Protein AF-A0A538ST11-F1 (afdb_monomer)

Foldseek 3Di:
DDDDDDDDDDDDDDDDDDDDDDDDPDPDPPPPDPDDDDPDDPLLVVLVPPPFFKDKDDWDDDDDDAQDKDKDKIKIFRSSQCFKFKAWPDKDPQWGKGWPGRGGRMGMIMIMGGHHNPDDDDMDTDMDID

Mean predicted aligned error: 15.14 Å

Structure (mmCIF, N/CA/C/O backbone):
data_AF-A0A538ST11-F1
#
_entry.id   AF-A0A538ST11-F1
#
loop_
_atom_site.group_PDB
_atom_site.id
_atom_site.type_symbol
_atom_site.label_atom_id
_atom_site.label_alt_id
_ato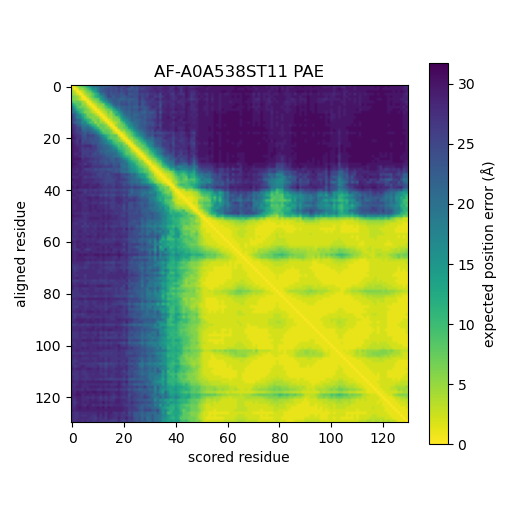m_site.label_comp_id
_atom_site.label_asym_id
_atom_site.label_entity_id
_atom_site.label_seq_id
_atom_site.pdbx_PDB_ins_code
_atom_site.Cartn_x
_atom_site.Cartn_y
_atom_site.Cartn_z
_atom_site.occupancy
_atom_site.B_iso_or_equiv
_atom_site.auth_seq_id
_atom_site.auth_comp_id
_atom_site.auth_asym_id
_atom_site.auth_atom_id
_atom_site.pdbx_PDB_model_num
ATOM 1 N N . MET A 1 1 ? 98.101 -18.992 -39.212 1.00 36.31 1 MET A N 1
ATOM 2 C CA . MET A 1 1 ? 97.927 -18.546 -37.809 1.00 36.31 1 MET A CA 1
ATOM 3 C C . MET A 1 1 ? 96.700 -19.281 -37.260 1.00 36.31 1 MET A C 1
ATOM 5 O O . MET A 1 1 ? 95.647 -19.085 -37.838 1.00 36.31 1 MET A O 1
ATOM 9 N N . TYR A 1 2 ? 96.903 -20.427 -36.580 1.00 36.28 2 TYR A N 1
ATOM 10 C CA . TYR A 1 2 ? 96.633 -20.700 -35.134 1.00 36.28 2 TYR A CA 1
ATOM 11 C C . TYR A 1 2 ? 95.129 -20.616 -34.758 1.00 36.28 2 TYR A C 1
ATOM 13 O O . TYR A 1 2 ? 94.516 -19.621 -35.097 1.00 36.28 2 TYR A O 1
ATOM 21 N N . ALA A 1 3 ? 94.451 -21.542 -34.054 1.00 34.28 3 ALA A N 1
ATOM 22 C CA . ALA A 1 3 ? 94.800 -22.746 -33.268 1.00 34.28 3 ALA A CA 1
ATOM 23 C C . ALA A 1 3 ? 93.495 -23.572 -32.991 1.00 34.28 3 ALA A C 1
ATOM 25 O O . ALA A 1 3 ? 92.424 -22.980 -32.996 1.00 34.28 3 ALA A O 1
ATOM 26 N N . ARG A 1 4 ? 93.489 -24.922 -32.961 1.00 35.62 4 ARG A N 1
ATOM 27 C CA . ARG A 1 4 ? 93.627 -25.874 -31.809 1.00 35.62 4 ARG A CA 1
ATOM 28 C C . ARG A 1 4 ? 92.422 -25.913 -30.814 1.00 35.62 4 ARG A C 1
ATOM 30 O O . ARG A 1 4 ? 92.177 -24.898 -30.190 1.00 35.62 4 ARG A O 1
ATOM 37 N N . ILE A 1 5 ? 91.577 -26.977 -30.788 1.00 35.84 5 ILE A N 1
ATOM 38 C CA . ILE A 1 5 ? 91.545 -28.184 -29.873 1.00 35.84 5 ILE A CA 1
ATOM 39 C C . ILE A 1 5 ? 91.067 -27.830 -28.415 1.00 35.84 5 ILE A C 1
ATOM 41 O O . ILE A 1 5 ? 91.572 -26.830 -27.929 1.00 35.84 5 ILE A O 1
ATOM 45 N N . PRO A 1 6 ? 90.317 -28.633 -27.594 1.00 45.56 6 PRO A N 1
ATOM 46 C CA . PRO A 1 6 ? 89.083 -29.456 -27.723 1.00 45.56 6 PRO A CA 1
ATOM 47 C C . PRO A 1 6 ? 88.218 -29.499 -26.384 1.00 45.56 6 PRO A C 1
ATOM 49 O O . PRO A 1 6 ? 88.405 -28.671 -25.507 1.00 45.56 6 PRO A O 1
ATOM 52 N N . VAL A 1 7 ? 87.348 -30.519 -26.202 1.00 29.98 7 VAL A N 1
ATOM 53 C CA . VAL A 1 7 ? 86.964 -31.241 -24.936 1.00 29.98 7 VAL A CA 1
ATOM 54 C C . VAL A 1 7 ? 86.214 -30.537 -23.765 1.00 29.98 7 VAL A C 1
ATOM 56 O O . VAL A 1 7 ? 86.753 -29.699 -23.062 1.00 29.98 7 VAL A O 1
ATOM 59 N N . VAL A 1 8 ? 84.985 -31.036 -23.526 1.00 33.38 8 VAL A N 1
ATOM 60 C CA . VAL A 1 8 ? 84.315 -31.512 -22.277 1.00 33.38 8 VAL A CA 1
ATOM 61 C C . VAL A 1 8 ? 84.591 -30.838 -20.907 1.00 33.38 8 VAL A C 1
ATOM 63 O O . VAL A 1 8 ? 85.728 -30.736 -20.469 1.00 33.38 8 VAL A O 1
ATOM 66 N N . LEU A 1 9 ? 83.485 -30.669 -20.153 1.00 30.33 9 LEU A N 1
ATOM 67 C CA . LEU A 1 9 ? 83.320 -30.867 -18.691 1.00 30.33 9 LEU A CA 1
ATOM 68 C C . LEU A 1 9 ? 83.289 -29.610 -17.796 1.00 30.33 9 LEU A C 1
ATOM 70 O O . LEU A 1 9 ? 84.299 -28.941 -17.636 1.00 30.33 9 LEU A O 1
ATOM 74 N N . ALA A 1 10 ? 82.155 -29.377 -17.116 1.00 32.06 10 ALA A N 1
ATOM 75 C CA . ALA A 1 10 ? 82.045 -29.429 -15.644 1.00 32.06 10 ALA A CA 1
ATOM 76 C C . ALA A 1 10 ? 80.760 -28.744 -15.131 1.00 32.06 10 ALA A C 1
ATOM 78 O O . ALA A 1 10 ? 80.564 -27.543 -15.288 1.00 32.06 10 ALA A O 1
ATOM 79 N N . PHE A 1 11 ? 79.914 -29.518 -14.447 1.00 43.56 11 PHE A N 1
ATOM 80 C CA . PHE A 1 11 ? 79.000 -29.001 -13.428 1.00 43.56 11 PHE A CA 1
ATOM 81 C C . PHE A 1 11 ? 79.824 -28.610 -12.191 1.00 43.56 11 PHE A C 1
ATOM 83 O O . PHE A 1 11 ? 80.582 -29.448 -11.704 1.00 43.56 11 PHE A O 1
ATOM 90 N N . LEU A 1 12 ? 79.637 -27.406 -11.635 1.00 30.42 12 LEU A N 1
ATOM 91 C CA . LEU A 1 12 ? 79.978 -27.136 -10.233 1.00 30.42 12 LEU A CA 1
ATOM 92 C C . LEU A 1 12 ? 79.138 -25.983 -9.650 1.00 30.42 12 LEU A C 1
ATOM 94 O O . LEU A 1 12 ? 79.126 -24.871 -10.165 1.00 30.42 12 LEU A O 1
ATOM 98 N N . PHE A 1 13 ? 78.434 -26.297 -8.564 1.00 41.69 13 PHE A N 1
ATOM 99 C CA . PHE A 1 13 ? 77.661 -25.413 -7.684 1.00 41.69 13 PHE A CA 1
ATOM 100 C C . PHE A 1 13 ? 78.591 -24.531 -6.823 1.00 41.69 13 PHE A C 1
ATOM 102 O O . PHE A 1 13 ? 79.541 -25.080 -6.269 1.00 41.69 13 PHE A O 1
ATOM 109 N N . LEU A 1 14 ? 78.267 -23.247 -6.582 1.00 30.27 14 LEU A N 1
ATOM 110 C CA . LEU A 1 14 ? 78.623 -22.566 -5.319 1.00 30.27 14 LEU A CA 1
ATOM 111 C C . LEU A 1 14 ? 77.759 -21.313 -5.042 1.00 30.27 14 LEU A C 1
ATOM 113 O O . LEU A 1 14 ? 77.709 -20.381 -5.837 1.00 30.27 14 LEU A O 1
ATOM 117 N N . PHE A 1 15 ? 77.088 -21.329 -3.887 1.00 40.91 15 PHE A N 1
ATOM 118 C CA . PHE A 1 15 ? 76.354 -20.233 -3.231 1.00 40.91 15 PHE A CA 1
ATOM 119 C C . PHE A 1 15 ? 77.317 -19.264 -2.502 1.00 40.91 15 PHE A C 1
ATOM 121 O O . PHE A 1 15 ? 78.447 -19.668 -2.244 1.00 40.91 15 PHE A O 1
ATOM 128 N N . ILE A 1 16 ? 76.807 -18.088 -2.067 1.00 35.09 16 ILE A N 1
ATOM 129 C CA . ILE A 1 16 ? 77.272 -17.125 -1.009 1.00 35.09 16 ILE A CA 1
ATOM 130 C C . ILE A 1 16 ? 77.446 -15.703 -1.602 1.00 35.09 16 ILE A C 1
ATOM 132 O O . ILE A 1 16 ? 78.051 -15.575 -2.655 1.00 35.09 16 ILE A O 1
ATOM 136 N N . LEU A 1 17 ? 77.062 -14.555 -1.018 1.00 32.09 17 LEU A N 1
ATOM 137 C CA . LEU A 1 17 ? 76.171 -14.082 0.062 1.00 32.09 17 LEU A CA 1
ATOM 138 C C . LEU A 1 17 ? 76.350 -12.534 0.098 1.00 32.09 17 LEU A C 1
ATOM 140 O O . LEU A 1 17 ? 77.479 -12.068 0.009 1.00 32.09 17 LEU A O 1
ATOM 144 N N . ALA A 1 18 ? 75.257 -11.789 0.326 1.00 34.38 18 ALA A N 1
ATOM 145 C CA . ALA A 1 18 ? 75.162 -10.388 0.798 1.00 34.38 18 ALA A CA 1
ATOM 146 C C . ALA A 1 18 ? 75.455 -9.201 -0.157 1.00 34.38 18 ALA A C 1
ATOM 148 O O . AL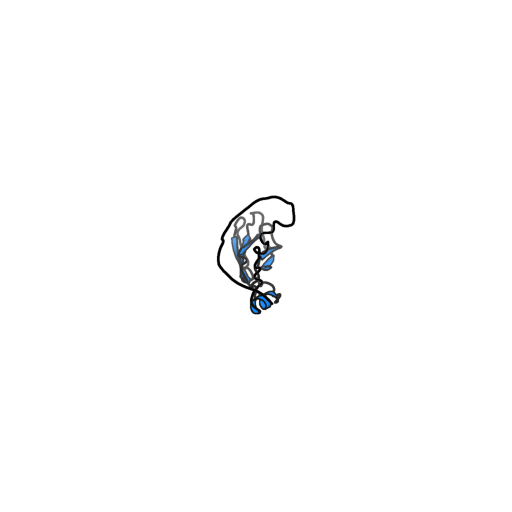A A 1 18 ? 76.563 -9.024 -0.649 1.00 34.38 18 ALA A O 1
ATOM 149 N N . GLY A 1 19 ? 74.465 -8.295 -0.279 1.00 33.72 19 GLY A N 1
ATOM 150 C CA . GLY A 1 19 ? 74.674 -6.932 -0.791 1.00 33.72 19 GLY A CA 1
ATOM 151 C C . GLY A 1 19 ? 73.432 -6.171 -1.285 1.00 33.72 19 GLY A C 1
ATOM 152 O O . GLY A 1 19 ? 73.356 -5.878 -2.463 1.00 33.72 19 GLY A O 1
ATOM 153 N N . ALA A 1 20 ? 72.498 -5.863 -0.376 1.00 38.25 20 ALA A N 1
ATOM 154 C CA . ALA A 1 20 ? 71.540 -4.739 -0.362 1.00 38.25 20 ALA A CA 1
ATOM 155 C C . ALA A 1 20 ? 70.670 -4.363 -1.598 1.00 38.25 20 ALA A C 1
ATOM 157 O O . ALA A 1 20 ? 71.149 -3.849 -2.598 1.00 38.25 20 ALA A O 1
ATOM 158 N N . MET A 1 21 ? 69.349 -4.441 -1.351 1.00 47.00 21 MET A N 1
ATOM 159 C CA . MET A 1 21 ? 68.272 -3.513 -1.756 1.00 47.00 21 MET A CA 1
ATOM 160 C C . MET A 1 21 ? 68.062 -3.237 -3.249 1.00 47.00 21 MET A C 1
ATOM 162 O O . MET A 1 21 ? 68.805 -2.465 -3.819 1.00 47.00 21 MET A O 1
ATOM 166 N N . HIS A 1 22 ? 66.950 -3.731 -3.809 1.00 35.97 22 HIS A N 1
ATOM 167 C CA . HIS A 1 22 ? 65.946 -2.942 -4.547 1.00 35.97 22 HIS A CA 1
ATOM 168 C C . HIS A 1 22 ? 64.676 -3.795 -4.765 1.00 35.97 22 HIS A C 1
ATOM 170 O O . HIS A 1 22 ? 64.804 -4.944 -5.165 1.00 35.97 22 HIS A O 1
ATOM 176 N N . SER A 1 23 ? 63.507 -3.206 -4.455 1.00 42.34 23 SER A N 1
ATOM 177 C CA . SER A 1 23 ? 62.122 -3.464 -4.925 1.00 42.34 23 SER A CA 1
ATOM 178 C C . SER A 1 23 ? 61.684 -4.899 -5.261 1.00 42.34 23 SER A C 1
ATOM 180 O O . SER A 1 23 ? 62.306 -5.594 -6.044 1.00 42.34 23 SER A O 1
ATOM 182 N N . GLU A 1 24 ? 60.526 -5.406 -4.862 1.00 46.81 24 GLU A N 1
ATOM 183 C CA . GLU A 1 24 ? 59.332 -4.820 -4.264 1.00 46.81 24 GLU A CA 1
ATOM 184 C C . GLU A 1 24 ? 58.461 -6.024 -3.895 1.00 46.81 24 GLU A C 1
ATOM 186 O O . GLU A 1 24 ? 58.344 -6.979 -4.668 1.00 46.81 24 GLU A O 1
ATOM 191 N N . ALA A 1 25 ? 57.843 -6.004 -2.721 1.00 49.06 25 ALA A N 1
ATOM 192 C CA . ALA A 1 25 ? 56.740 -6.905 -2.450 1.00 49.06 25 ALA A CA 1
ATOM 193 C C . ALA A 1 25 ? 55.547 -6.464 -3.310 1.00 49.06 25 ALA A C 1
ATOM 195 O O . ALA A 1 25 ? 54.843 -5.529 -2.951 1.00 49.06 25 ALA A O 1
ATOM 196 N N . ALA A 1 26 ? 55.312 -7.137 -4.430 1.00 47.41 26 ALA A N 1
ATOM 197 C CA . ALA A 1 26 ? 54.018 -7.119 -5.098 1.00 47.41 26 ALA A CA 1
ATOM 198 C C . ALA A 1 26 ? 53.835 -8.437 -5.853 1.00 47.41 26 ALA A C 1
ATOM 200 O O . ALA A 1 26 ? 53.976 -8.517 -7.071 1.00 47.41 26 ALA A O 1
ATOM 201 N N . LEU A 1 27 ? 53.498 -9.497 -5.112 1.00 45.16 27 LEU A N 1
ATOM 202 C CA . LEU A 1 27 ? 52.674 -10.567 -5.667 1.00 45.16 27 LEU A CA 1
ATOM 203 C C . LEU A 1 27 ? 51.373 -9.907 -6.133 1.00 45.16 27 LEU A C 1
ATOM 205 O O . LEU A 1 27 ? 50.471 -9.653 -5.346 1.00 45.16 27 LEU A O 1
ATOM 209 N N . SER A 1 28 ? 51.404 -9.513 -7.403 1.00 48.44 28 SER A N 1
ATOM 210 C CA . SER A 1 28 ? 50.315 -9.184 -8.303 1.00 48.44 28 SER A CA 1
ATOM 211 C C . SER A 1 28 ? 48.975 -8.888 -7.627 1.00 48.44 28 SER A C 1
ATOM 213 O O . SER A 1 28 ? 48.159 -9.774 -7.387 1.00 48.44 28 SER A O 1
ATOM 215 N N . ALA A 1 29 ? 48.691 -7.600 -7.449 1.00 51.88 29 ALA A N 1
ATOM 216 C CA . ALA A 1 29 ? 47.339 -7.084 -7.252 1.00 51.88 29 ALA A CA 1
ATOM 217 C C . ALA A 1 29 ? 46.420 -7.299 -8.485 1.00 51.88 29 ALA A C 1
ATOM 219 O O . ALA A 1 29 ? 45.363 -6.681 -8.569 1.00 51.88 29 ALA A O 1
ATOM 220 N N . ALA A 1 30 ? 46.805 -8.144 -9.453 1.00 48.59 30 ALA A N 1
ATOM 221 C CA . ALA A 1 30 ? 46.021 -8.423 -10.654 1.00 48.59 30 ALA A CA 1
ATOM 222 C C . ALA A 1 30 ? 44.862 -9.407 -10.424 1.00 48.59 30 ALA A C 1
ATOM 224 O O . ALA A 1 30 ? 44.067 -9.609 -11.334 1.00 48.59 30 ALA A O 1
ATOM 225 N N . ASP A 1 31 ? 44.737 -9.992 -9.229 1.00 55.84 31 ASP A N 1
ATOM 226 C CA . ASP A 1 31 ? 43.682 -10.961 -8.908 1.00 55.84 31 ASP A CA 1
ATOM 227 C C . ASP A 1 31 ? 42.685 -10.421 -7.874 1.00 55.84 31 ASP A C 1
ATOM 229 O O . ASP A 1 31 ? 42.460 -10.987 -6.807 1.00 55.84 31 ASP A O 1
ATOM 233 N N . ARG A 1 32 ? 42.113 -9.250 -8.163 1.00 61.09 32 ARG A N 1
ATOM 234 C CA . ARG A 1 32 ? 40.855 -8.792 -7.548 1.00 61.09 32 ARG A CA 1
ATOM 235 C C . ARG A 1 32 ? 39.994 -8.103 -8.592 1.00 61.09 32 ARG A C 1
ATOM 237 O O . ARG A 1 32 ? 39.626 -6.936 -8.454 1.00 61.09 32 ARG A O 1
ATOM 244 N N . VAL A 1 33 ? 39.697 -8.828 -9.664 1.00 58.44 33 VAL A N 1
ATOM 245 C CA . VAL A 1 33 ? 38.703 -8.382 -10.637 1.00 58.44 33 VAL A CA 1
ATOM 246 C C . VAL A 1 33 ? 37.341 -8.418 -9.941 1.00 58.44 33 VAL A C 1
ATOM 248 O O . VAL A 1 33 ? 36.859 -9.481 -9.565 1.00 58.44 33 VAL A O 1
ATOM 251 N N . HIS A 1 34 ? 36.740 -7.250 -9.711 1.00 57.88 34 HIS A N 1
ATOM 252 C CA . HIS A 1 34 ? 35.323 -7.170 -9.368 1.00 57.88 34 HIS A CA 1
ATOM 253 C C . HIS A 1 34 ? 34.553 -7.244 -10.681 1.00 57.88 34 HIS A C 1
ATOM 255 O O . HIS A 1 34 ? 34.461 -6.256 -11.409 1.00 57.88 34 HIS A O 1
ATOM 261 N N . GLU A 1 35 ? 34.057 -8.430 -11.017 1.00 59.81 35 GLU A N 1
ATOM 262 C CA . GLU A 1 35 ? 33.174 -8.600 -12.163 1.00 59.81 35 GLU A CA 1
ATOM 263 C C . GLU A 1 35 ? 31.824 -7.949 -11.841 1.00 59.81 35 GLU A C 1
ATOM 265 O O . GLU A 1 35 ? 31.005 -8.483 -11.095 1.00 59.81 35 GLU A O 1
ATOM 270 N N . VAL A 1 36 ? 31.618 -6.740 -12.363 1.00 63.03 36 VAL A N 1
ATOM 271 C CA . VAL A 1 36 ? 30.330 -6.048 -12.303 1.00 63.03 36 VAL A CA 1
ATOM 272 C C . VAL A 1 36 ? 29.574 -6.377 -13.585 1.00 63.03 36 VAL A C 1
ATOM 274 O O . VAL A 1 36 ? 29.870 -5.836 -14.650 1.00 63.03 36 VAL A O 1
ATOM 277 N N . THR A 1 37 ? 28.593 -7.272 -13.485 1.00 65.62 37 THR A N 1
ATOM 278 C CA . THR A 1 37 ? 27.653 -7.548 -14.579 1.00 65.62 37 THR A CA 1
ATOM 279 C C . THR A 1 37 ? 26.572 -6.463 -14.574 1.00 65.62 37 THR A C 1
ATOM 281 O O . THR A 1 37 ? 25.710 -6.446 -13.701 1.00 65.62 37 THR A O 1
ATOM 284 N N . LEU A 1 38 ? 26.632 -5.522 -15.519 1.00 64.81 38 LEU A N 1
ATOM 285 C CA . LEU A 1 38 ? 25.559 -4.542 -15.769 1.00 64.81 38 LEU A CA 1
ATOM 286 C C . LEU A 1 38 ? 24.437 -5.220 -16.580 1.00 64.81 38 LEU A C 1
ATOM 288 O O . LEU A 1 38 ? 24.759 -6.118 -17.343 1.00 64.81 38 LEU A O 1
ATOM 292 N N . ALA A 1 39 ? 23.160 -4.833 -16.461 1.00 61.19 39 ALA A N 1
ATOM 293 C CA . ALA A 1 39 ? 22.050 -5.447 -17.222 1.00 61.19 39 ALA A CA 1
ATOM 294 C C . ALA A 1 39 ? 22.414 -5.681 -18.711 1.00 61.19 3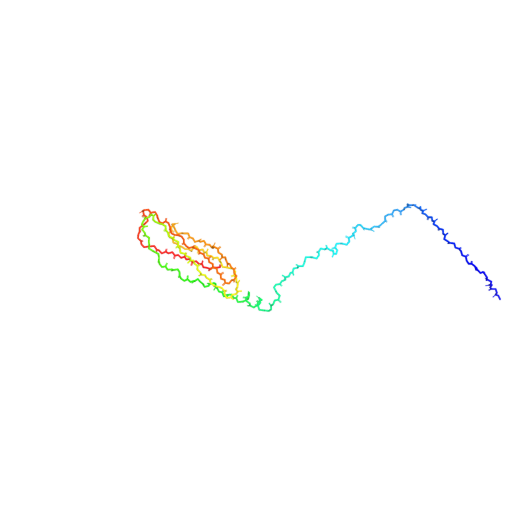9 ALA A C 1
ATOM 296 O O . ALA A 1 39 ? 22.942 -4.783 -19.383 1.00 61.19 39 ALA A O 1
ATOM 297 N N . GLN A 1 40 ? 22.227 -6.912 -19.195 1.00 61.47 40 GLN A N 1
ATOM 298 C CA . GLN A 1 40 ? 22.956 -7.468 -20.348 1.00 61.47 40 GLN A CA 1
ATOM 299 C C . GLN A 1 40 ? 22.178 -7.363 -21.675 1.00 61.47 40 GLN A C 1
ATOM 301 O O . GLN A 1 40 ? 22.738 -7.669 -22.729 1.00 61.47 40 GLN A O 1
ATOM 306 N N . GLY A 1 41 ? 20.917 -6.909 -21.667 1.00 73.88 41 GLY A N 1
ATOM 307 C CA . GLY A 1 41 ? 20.074 -6.833 -22.869 1.00 73.88 41 GLY A CA 1
ATOM 308 C C . GLY A 1 41 ? 19.570 -5.425 -23.229 1.00 73.88 41 GLY A C 1
ATOM 309 O O . GLY A 1 41 ? 19.283 -4.623 -22.340 1.00 73.88 41 GLY A O 1
ATOM 310 N N . PRO A 1 42 ? 19.379 -5.107 -24.527 1.00 63.69 42 PRO A N 1
ATOM 311 C CA . PRO A 1 42 ? 18.684 -3.888 -24.941 1.00 63.69 42 PRO A CA 1
ATOM 312 C C . PRO A 1 42 ? 17.240 -3.841 -24.425 1.00 63.69 42 PRO A C 1
ATOM 314 O O . PRO A 1 42 ? 16.754 -2.751 -24.166 1.00 63.69 42 PRO A O 1
ATOM 317 N N . SER A 1 43 ? 16.582 -4.989 -24.221 1.00 62.16 43 SER A N 1
ATOM 318 C CA . SER A 1 43 ? 15.222 -5.067 -23.670 1.00 62.16 43 SER A CA 1
ATOM 319 C C . SER A 1 43 ? 15.162 -4.695 -22.188 1.00 62.16 43 SER A C 1
ATOM 321 O O . SER A 1 43 ? 14.314 -3.901 -21.816 1.00 62.16 43 SER A O 1
ATOM 323 N N . GLU A 1 44 ? 16.102 -5.177 -21.368 1.00 63.00 44 GLU A N 1
ATOM 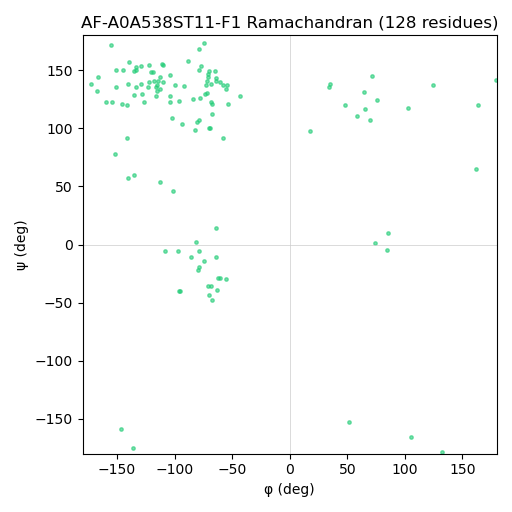324 C CA . GLU A 1 44 ? 16.196 -4.796 -19.946 1.00 63.00 44 GLU A CA 1
ATOM 325 C C . GLU A 1 44 ? 16.493 -3.298 -19.799 1.00 63.00 44 GLU A C 1
ATOM 327 O O . GLU A 1 44 ? 15.913 -2.610 -18.964 1.00 63.00 44 GLU A O 1
ATOM 332 N N . ARG A 1 45 ? 17.362 -2.760 -20.668 1.00 63.06 45 ARG A N 1
ATOM 333 C CA . ARG A 1 45 ? 17.638 -1.321 -20.717 1.00 63.06 45 ARG A CA 1
ATOM 334 C C . ARG A 1 45 ? 16.444 -0.519 -21.230 1.00 63.06 45 ARG A C 1
ATOM 336 O O . ARG A 1 45 ? 16.274 0.593 -20.768 1.00 63.06 45 ARG A O 1
ATOM 343 N N . ALA A 1 46 ? 15.675 -1.048 -22.185 1.00 60.47 46 ALA A N 1
ATOM 344 C CA . ALA A 1 46 ? 14.489 -0.404 -22.754 1.00 60.47 46 ALA A CA 1
ATOM 345 C C . ALA A 1 46 ? 13.314 -0.361 -21.764 1.00 60.47 46 ALA A C 1
ATOM 347 O O . ALA A 1 46 ? 12.597 0.629 -21.745 1.00 60.47 46 ALA A O 1
ATOM 348 N N . GLN A 1 47 ? 13.151 -1.402 -20.944 1.00 59.56 47 GLN A N 1
ATOM 349 C CA . GLN A 1 47 ? 12.162 -1.450 -19.864 1.00 59.56 47 GLN A CA 1
ATOM 350 C C . GLN A 1 47 ? 12.508 -0.442 -18.765 1.00 59.56 47 GLN A C 1
ATOM 352 O O . GLN A 1 47 ? 11.695 0.405 -18.449 1.00 59.56 47 GLN A O 1
ATOM 357 N N . SER A 1 48 ? 13.763 -0.409 -18.307 1.00 60.12 48 SER A N 1
ATOM 358 C CA . SER A 1 48 ? 14.230 0.580 -17.319 1.00 60.12 48 SER A CA 1
ATOM 359 C C . SER A 1 48 ? 14.205 2.048 -17.797 1.00 60.12 48 SER A C 1
ATOM 361 O O . SER A 1 48 ? 14.482 2.934 -16.990 1.00 60.12 48 SER A O 1
ATOM 363 N N . VAL A 1 49 ? 13.987 2.330 -19.089 1.00 63.34 49 VAL A N 1
ATOM 364 C CA . VAL A 1 49 ? 13.910 3.712 -19.621 1.00 63.34 49 VAL A CA 1
ATOM 365 C C . VAL A 1 49 ? 12.500 4.139 -20.017 1.00 63.34 49 VAL A C 1
ATOM 367 O O . VAL A 1 49 ? 12.332 5.303 -20.390 1.00 63.34 49 VAL A O 1
ATOM 370 N N . SER A 1 50 ? 11.493 3.261 -19.976 1.00 66.25 50 SER A N 1
ATOM 371 C CA . SER A 1 50 ? 10.134 3.769 -19.798 1.00 66.25 50 SER A CA 1
ATOM 372 C C . SER A 1 50 ? 10.001 4.228 -18.345 1.00 66.25 50 SER A C 1
ATOM 374 O O . SER A 1 50 ? 10.554 3.617 -17.446 1.00 66.25 50 SER A O 1
ATOM 376 N N . ASP A 1 51 ? 9.365 5.383 -18.142 1.00 74.94 51 ASP A N 1
ATOM 377 C CA . ASP A 1 51 ? 9.015 5.905 -16.815 1.00 74.94 51 ASP A CA 1
ATOM 378 C C . ASP A 1 51 ? 7.518 5.630 -16.569 1.00 74.94 51 ASP A C 1
ATOM 380 O O . ASP A 1 51 ? 6.737 6.539 -16.249 1.00 74.94 51 ASP A O 1
ATOM 384 N N . ALA A 1 52 ? 7.057 4.412 -16.866 1.00 87.06 52 ALA A N 1
ATOM 385 C CA . ALA A 1 52 ? 5.670 4.038 -16.648 1.00 87.06 52 ALA A CA 1
ATOM 386 C C . ALA A 1 52 ? 5.419 4.006 -15.139 1.00 87.06 52 ALA A C 1
ATOM 388 O O . ALA A 1 52 ? 6.060 3.290 -14.390 1.00 87.06 52 ALA A O 1
ATOM 389 N N . ALA A 1 53 ? 4.476 4.820 -14.667 1.00 91.56 53 ALA A N 1
ATOM 390 C CA . ALA A 1 53 ? 4.134 4.813 -13.253 1.00 91.56 53 ALA A CA 1
ATOM 391 C C . ALA A 1 53 ? 3.390 3.512 -12.881 1.00 91.56 53 ALA A C 1
ATOM 393 O O . ALA A 1 53 ? 2.510 3.088 -13.645 1.00 91.56 53 ALA A O 1
ATOM 394 N N . PRO A 1 54 ? 3.611 2.960 -11.672 1.00 96.38 54 PRO A N 1
ATOM 395 C CA . PRO A 1 54 ? 2.860 1.813 -11.190 1.00 96.38 54 PRO A CA 1
ATOM 396 C C . PRO A 1 54 ? 1.344 2.041 -11.219 1.00 96.38 54 PRO A C 1
ATOM 398 O O . PRO A 1 54 ? 0.826 3.075 -10.781 1.00 96.38 54 PRO A O 1
ATOM 401 N N . VAL A 1 55 ? 0.601 1.029 -11.658 1.00 97.69 55 VAL A N 1
ATOM 402 C CA . VAL A 1 55 ? -0.863 1.029 -11.701 1.00 97.69 55 VAL A CA 1
ATOM 403 C C . VAL A 1 55 ? -1.408 0.216 -10.530 1.00 97.69 55 VAL A C 1
AT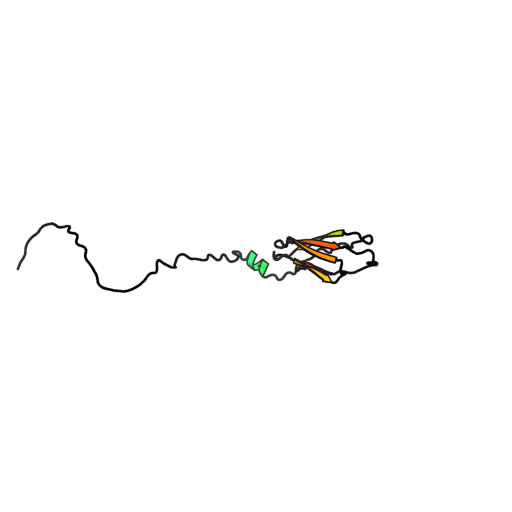OM 405 O O . VAL A 1 55 ? -1.327 -1.010 -10.504 1.00 97.69 55 VAL A O 1
ATOM 408 N N . LEU A 1 56 ? -2.007 0.903 -9.554 1.00 98.31 56 LEU A N 1
ATOM 409 C CA . LEU A 1 56 ? -2.735 0.279 -8.445 1.00 98.31 56 LEU A CA 1
ATOM 410 C C . LEU A 1 56 ? -4.128 -0.174 -8.904 1.00 98.31 56 LEU A C 1
ATOM 412 O O . LEU A 1 56 ? -4.935 0.643 -9.355 1.00 98.31 56 LEU A O 1
ATOM 416 N N . ILE A 1 57 ? -4.462 -1.448 -8.691 1.00 98.44 57 ILE A N 1
ATOM 417 C CA . ILE A 1 57 ? -5.848 -1.913 -8.788 1.00 98.44 57 ILE A CA 1
ATOM 418 C C . ILE A 1 57 ? -6.632 -1.301 -7.629 1.00 98.44 57 ILE A C 1
ATOM 420 O O . ILE A 1 57 ? -6.284 -1.489 -6.461 1.00 98.44 57 ILE A O 1
ATOM 424 N N . ALA A 1 58 ? -7.697 -0.569 -7.962 1.00 96.69 58 ALA A N 1
ATOM 425 C CA . ALA A 1 58 ? -8.513 0.140 -6.986 1.00 96.69 58 ALA A CA 1
ATOM 426 C C . ALA A 1 58 ? -9.004 -0.813 -5.873 1.00 96.69 58 ALA A C 1
ATOM 428 O O . ALA A 1 58 ? -9.710 -1.782 -6.171 1.00 96.69 58 ALA A O 1
ATOM 429 N N . PRO A 1 59 ? -8.672 -0.542 -4.596 1.00 97.31 59 PRO A N 1
ATOM 430 C CA . PRO A 1 59 ? -9.194 -1.319 -3.479 1.00 97.31 59 PRO A CA 1
ATOM 431 C C . PRO A 1 59 ? -10.713 -1.164 -3.378 1.00 97.31 59 PRO A C 1
ATOM 433 O O . PRO A 1 59 ? -11.255 -0.077 -3.592 1.00 97.31 59 PRO A O 1
ATOM 436 N N . ALA A 1 60 ? -11.414 -2.231 -3.006 1.00 97.62 60 ALA A N 1
ATOM 437 C CA . ALA A 1 60 ? -12.850 -2.175 -2.781 1.00 97.62 60 ALA A CA 1
ATOM 438 C C . ALA A 1 60 ? -13.183 -1.364 -1.512 1.00 97.62 6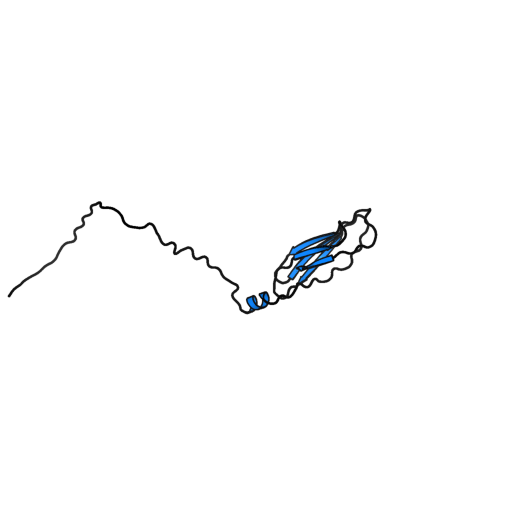0 ALA A C 1
ATOM 440 O O . ALA A 1 60 ? -12.425 -1.399 -0.535 1.00 97.62 60 ALA A O 1
ATOM 441 N N . PRO A 1 61 ? -14.344 -0.684 -1.465 1.00 96.31 61 PRO A N 1
ATOM 442 C CA . PRO A 1 61 ? -14.844 -0.081 -0.235 1.00 96.31 61 PRO A CA 1
ATOM 443 C C . PRO A 1 61 ? -15.012 -1.123 0.878 1.00 96.31 61 PRO A C 1
ATOM 445 O O . PRO A 1 61 ? -15.547 -2.208 0.651 1.00 96.31 61 PRO A O 1
ATOM 448 N N . MET A 1 62 ? -14.610 -0.780 2.101 1.00 96.25 62 MET A N 1
ATOM 449 C CA . MET A 1 62 ? -14.700 -1.666 3.266 1.00 96.25 62 MET A CA 1
ATOM 450 C C . MET A 1 62 ? -15.767 -1.162 4.242 1.00 96.25 62 MET A C 1
ATOM 452 O O . MET A 1 62 ? -15.897 0.038 4.474 1.00 96.25 62 MET A O 1
ATOM 456 N N . ARG A 1 63 ? -16.541 -2.081 4.831 1.00 93.62 63 ARG A N 1
ATOM 457 C CA . ARG A 1 63 ? -17.539 -1.778 5.869 1.00 93.62 63 ARG A CA 1
ATOM 458 C C . ARG A 1 63 ? -17.285 -2.658 7.080 1.00 93.62 63 ARG A C 1
ATOM 460 O O . ARG A 1 63 ? -17.312 -3.880 6.965 1.00 93.62 63 ARG A O 1
ATOM 467 N N . LEU A 1 64 ? -17.073 -2.034 8.231 1.00 93.19 64 LEU A N 1
ATOM 468 C CA . LEU A 1 64 ? -16.762 -2.722 9.476 1.00 93.19 64 LEU A CA 1
ATOM 469 C C . LEU A 1 64 ? -17.787 -2.370 10.550 1.00 93.19 64 LEU A C 1
ATOM 471 O O . LEU A 1 64 ? -18.407 -1.307 10.525 1.00 93.19 64 LEU A O 1
ATOM 475 N N . ARG A 1 65 ? -17.948 -3.276 11.515 1.00 88.56 65 ARG A N 1
ATOM 476 C CA . ARG A 1 65 ? -18.555 -2.923 12.800 1.00 88.56 65 ARG A CA 1
ATOM 477 C C . ARG A 1 65 ? -17.525 -2.175 13.644 1.00 88.56 65 ARG A C 1
ATOM 479 O O . ARG A 1 65 ? -16.326 -2.384 13.491 1.00 88.56 65 ARG A O 1
ATOM 486 N N . GLN A 1 66 ? -18.011 -1.341 14.552 1.00 83.31 66 GLN A N 1
ATOM 487 C CA . GLN A 1 66 ? -17.176 -0.647 15.531 1.00 83.31 66 GLN A CA 1
ATOM 488 C C . GLN A 1 66 ? -16.339 -1.658 16.329 1.00 83.31 66 GLN A C 1
ATOM 490 O O . GLN A 1 66 ? -16.872 -2.681 16.766 1.00 83.31 66 GLN A O 1
ATOM 495 N N . GLY A 1 67 ? -15.042 -1.388 16.499 1.00 87.62 67 GLY A N 1
ATOM 496 C CA . GLY A 1 67 ? -14.112 -2.273 17.210 1.00 87.62 67 GLY A CA 1
ATOM 497 C C . GLY A 1 67 ? -13.702 -3.547 16.458 1.00 87.62 67 GLY A C 1
ATOM 498 O O . GLY A 1 67 ? -12.961 -4.352 17.017 1.00 87.62 67 GLY A O 1
ATOM 499 N N . ALA A 1 68 ? -14.177 -3.764 15.226 1.00 95.25 68 ALA A N 1
ATOM 500 C CA . ALA A 1 68 ? -13.726 -4.869 14.383 1.00 95.25 68 ALA A CA 1
ATOM 501 C C . ALA A 1 68 ? -12.502 -4.467 13.553 1.00 95.25 68 ALA A C 1
ATOM 503 O O . ALA A 1 68 ? -12.299 -3.289 13.265 1.00 95.25 68 ALA A O 1
ATOM 504 N N . THR A 1 69 ? -11.737 -5.462 13.107 1.00 97.44 69 THR A N 1
ATOM 505 C CA . THR A 1 69 ? -10.654 -5.271 12.142 1.00 97.44 69 THR A CA 1
ATOM 506 C C . THR A 1 69 ? -10.997 -5.905 10.800 1.00 97.44 69 THR A C 1
ATOM 508 O O . THR A 1 69 ? -11.823 -6.820 10.723 1.00 97.44 69 THR A O 1
ATOM 511 N N . ALA A 1 70 ? -10.390 -5.408 9.727 1.00 98.12 70 ALA A N 1
ATOM 512 C CA . ALA A 1 70 ? -10.475 -6.038 8.418 1.00 98.12 70 ALA A CA 1
ATOM 513 C C . ALA A 1 70 ? -9.225 -5.766 7.590 1.00 98.12 70 ALA A C 1
ATOM 515 O O . ALA A 1 70 ? -8.612 -4.703 7.681 1.00 98.12 70 ALA A O 1
ATOM 516 N N . ASP A 1 71 ? -8.931 -6.726 6.724 1.00 98.62 71 ASP A N 1
ATOM 517 C CA . ASP A 1 71 ? -7.787 -6.741 5.833 1.00 98.62 71 ASP A CA 1
ATOM 518 C C . ASP A 1 71 ? -8.265 -6.866 4.391 1.00 98.62 71 ASP A C 1
ATOM 520 O O . ASP A 1 71 ? -9.192 -7.621 4.091 1.00 98.62 71 ASP A O 1
ATOM 524 N N . GLN A 1 72 ? -7.616 -6.140 3.488 1.00 98.69 72 GLN A N 1
ATOM 525 C CA . GLN A 1 72 ? -7.814 -6.291 2.054 1.00 98.69 72 GLN A CA 1
ATOM 526 C C . GLN A 1 72 ? -6.460 -6.310 1.354 1.00 98.69 72 GLN A C 1
ATOM 528 O O . GLN A 1 72 ? -5.614 -5.440 1.570 1.00 98.69 72 GLN A O 1
ATOM 533 N N . THR A 1 73 ? -6.254 -7.321 0.514 1.00 98.81 73 THR A N 1
ATOM 534 C CA . THR A 1 73 ? -5.059 -7.422 -0.322 1.00 98.81 73 THR A CA 1
ATOM 535 C C . THR A 1 73 ? -5.071 -6.333 -1.389 1.00 98.81 73 THR A C 1
ATOM 537 O O . THR A 1 73 ? -6.102 -6.049 -1.995 1.00 98.81 73 THR A O 1
ATOM 540 N N . LEU A 1 74 ? -3.907 -5.736 -1.612 1.00 98.88 74 LEU A N 1
ATOM 541 C CA . LEU A 1 74 ? -3.647 -4.758 -2.660 1.00 98.88 74 LEU A CA 1
ATOM 542 C C . LEU A 1 74 ? -2.855 -5.427 -3.780 1.00 98.88 74 LEU A C 1
ATOM 544 O O . LEU A 1 74 ? -2.004 -6.274 -3.504 1.00 98.88 74 LEU A O 1
ATOM 548 N N . PHE A 1 75 ? -3.104 -5.003 -5.015 1.00 98.69 75 PHE A N 1
ATOM 549 C CA . PHE A 1 75 ? -2.388 -5.460 -6.202 1.00 98.69 75 PHE A CA 1
ATOM 550 C C . PHE A 1 75 ? -1.996 -4.256 -7.050 1.00 98.69 75 PHE A C 1
ATOM 552 O O . PHE A 1 75 ? -2.819 -3.366 -7.272 1.00 98.69 75 PHE A O 1
ATOM 559 N N . ALA A 1 76 ? -0.759 -4.238 -7.532 1.00 98.56 76 ALA A N 1
ATOM 560 C CA . ALA A 1 76 ? -0.295 -3.262 -8.509 1.00 98.56 76 ALA A CA 1
ATOM 561 C C . ALA A 1 76 ? 0.610 -3.927 -9.547 1.00 98.56 76 ALA A C 1
ATOM 563 O O . ALA A 1 76 ? 1.195 -4.984 -9.279 1.00 98.56 76 ALA A O 1
ATOM 564 N N . SER A 1 77 ? 0.706 -3.303 -10.715 1.00 97.62 77 SER A N 1
ATOM 565 C CA . SER A 1 77 ? 1.624 -3.684 -11.786 1.00 97.62 77 SER A CA 1
ATOM 566 C C . SER A 1 77 ? 2.418 -2.484 -12.273 1.00 97.62 77 SER A C 1
ATOM 568 O O . SER A 1 77 ? 1.950 -1.351 -12.183 1.00 97.62 77 SER A O 1
ATOM 570 N N . ASP A 1 78 ? 3.595 -2.760 -12.801 1.00 94.31 78 ASP A N 1
ATOM 571 C CA . ASP A 1 78 ? 4.518 -1.801 -13.381 1.00 94.31 78 ASP A CA 1
ATOM 572 C C . ASP A 1 78 ? 5.139 -2.460 -14.621 1.00 94.31 78 ASP A C 1
ATOM 574 O O . ASP A 1 78 ? 5.693 -3.559 -14.538 1.00 94.31 78 ASP A O 1
ATOM 578 N N . ASP A 1 79 ? 4.944 -1.848 -15.790 1.00 91.44 79 ASP A N 1
ATOM 579 C CA . ASP A 1 79 ? 5.311 -2.461 -17.077 1.00 91.44 79 ASP A CA 1
ATOM 580 C C . ASP A 1 79 ? 6.834 -2.460 -17.316 1.00 91.44 79 ASP A C 1
ATOM 582 O O . ASP A 1 79 ? 7.329 -3.217 -18.162 1.00 91.44 79 ASP A O 1
ATOM 586 N N . ASP A 1 80 ? 7.576 -1.676 -16.531 1.00 88.38 80 ASP A N 1
ATOM 587 C CA . ASP A 1 80 ? 9.033 -1.539 -16.605 1.00 88.38 80 ASP A CA 1
ATOM 588 C C . ASP A 1 80 ? 9.750 -2.614 -15.787 1.00 88.38 80 ASP A C 1
ATOM 590 O O . ASP A 1 80 ? 10.945 -2.865 -15.960 1.00 88.38 80 ASP A O 1
ATOM 594 N N . GLY A 1 81 ? 8.995 -3.350 -14.970 1.00 90.12 81 GLY A N 1
ATOM 595 C CA . GLY A 1 81 ? 9.530 -4.421 -14.144 1.00 90.12 81 GLY A CA 1
ATOM 596 C C . GLY A 1 81 ? 10.086 -3.924 -12.815 1.00 90.12 81 GLY A C 1
ATOM 597 O O . GLY A 1 81 ? 10.695 -4.721 -12.091 1.00 90.12 81 GLY A O 1
ATOM 598 N N . ASP A 1 82 ? 9.856 -2.660 -12.462 1.00 91.38 82 ASP A N 1
ATOM 599 C CA . ASP A 1 82 ? 10.367 -2.092 -11.226 1.00 91.38 82 ASP A CA 1
ATOM 600 C C . ASP A 1 82 ? 9.633 -2.669 -9.999 1.00 91.38 82 ASP A C 1
ATOM 602 O O . ASP A 1 82 ? 8.457 -3.058 -10.062 1.00 91.38 82 ASP A O 1
ATOM 606 N N . PRO A 1 83 ? 10.327 -2.817 -8.855 1.00 95.31 83 PRO A N 1
ATOM 607 C CA . PRO A 1 83 ? 9.679 -3.154 -7.595 1.00 95.31 83 PRO A CA 1
ATOM 608 C C . PRO A 1 83 ? 8.734 -2.028 -7.159 1.00 95.31 83 PRO A C 1
ATOM 610 O O . PRO A 1 83 ? 9.071 -0.854 -7.264 1.00 95.31 83 PRO A O 1
ATOM 613 N N . ILE A 1 84 ? 7.575 -2.386 -6.604 1.00 98.31 84 ILE A N 1
ATOM 614 C CA . ILE A 1 84 ? 6.530 -1.425 -6.219 1.00 98.31 84 ILE A CA 1
ATOM 615 C C . ILE A 1 84 ? 6.316 -1.449 -4.702 1.00 98.31 84 ILE A C 1
ATOM 617 O O . ILE A 1 84 ? 6.147 -2.507 -4.089 1.00 98.31 84 ILE A O 1
ATOM 621 N N . TRP A 1 85 ? 6.217 -0.273 -4.090 1.00 98.44 85 TRP A N 1
ATOM 622 C CA . TRP A 1 85 ? 5.882 -0.082 -2.684 1.00 98.44 85 TRP A CA 1
ATOM 623 C C . TRP A 1 85 ? 4.520 0.584 -2.507 1.00 98.44 85 TRP A C 1
ATOM 625 O O . TRP A 1 85 ? 4.200 1.620 -3.090 1.00 98.44 85 TRP A O 1
ATOM 635 N N . PHE A 1 86 ? 3.720 0.022 -1.605 1.00 98.88 86 PHE A N 1
ATOM 636 C CA . PHE A 1 86 ? 2.456 0.604 -1.175 1.00 98.88 86 PHE A CA 1
ATOM 637 C C . PHE A 1 86 ? 2.660 1.490 0.046 1.00 98.88 86 PHE A C 1
ATOM 639 O O . PHE A 1 86 ? 3.317 1.108 1.018 1.00 98.88 86 PHE A O 1
ATOM 646 N N . SER A 1 87 ? 2.026 2.658 0.039 1.00 98.69 87 SER A N 1
ATOM 647 C CA . SER A 1 87 ? 1.981 3.529 1.211 1.00 98.69 87 SER A CA 1
ATOM 648 C C . SER A 1 87 ? 0.656 4.266 1.315 1.00 98.69 87 SER A C 1
ATOM 650 O O . SER A 1 87 ? -0.001 4.583 0.322 1.00 98.69 87 SER A O 1
ATOM 652 N N . LYS A 1 88 ? 0.263 4.561 2.551 1.00 98.56 88 LYS A N 1
ATOM 653 C CA . LYS A 1 88 ? -0.874 5.429 2.836 1.00 98.56 88 LYS A CA 1
ATOM 654 C C . LYS A 1 88 ? -0.497 6.879 2.538 1.00 98.56 88 LYS A C 1
ATOM 656 O O . LYS A 1 88 ? 0.520 7.358 3.033 1.00 98.56 88 LYS A O 1
ATOM 661 N N . THR A 1 89 ? -1.324 7.583 1.773 1.00 98.38 89 THR A N 1
ATOM 662 C CA . THR A 1 89 ? -1.141 9.018 1.499 1.00 98.38 89 THR A CA 1
ATOM 663 C C . THR A 1 89 ? -1.960 9.888 2.447 1.00 98.38 89 THR A C 1
ATOM 665 O O . THR A 1 89 ? -1.460 10.893 2.938 1.00 98.38 89 THR A O 1
ATOM 668 N N . PHE A 1 90 ? -3.193 9.481 2.756 1.00 98.50 90 PHE A N 1
ATOM 669 C CA . PHE A 1 90 ? -4.056 10.098 3.767 1.00 98.50 90 PHE A CA 1
ATOM 670 C C . PHE A 1 90 ? -5.078 9.082 4.296 1.00 98.50 90 PHE A C 1
ATOM 672 O O . PHE A 1 90 ? -5.202 7.978 3.765 1.00 98.50 90 PHE A O 1
ATOM 679 N N . GLY A 1 91 ? -5.816 9.444 5.345 1.00 97.38 91 GLY A N 1
ATOM 680 C CA . GLY A 1 91 ? -6.938 8.660 5.869 1.00 97.38 91 GLY A CA 1
ATOM 681 C C . GLY A 1 91 ? -6.903 8.481 7.386 1.00 97.38 91 GLY A C 1
ATOM 682 O O . GLY A 1 91 ? -5.977 8.967 8.043 1.00 97.38 91 GLY A O 1
ATOM 683 N N . PRO A 1 92 ? -7.876 7.754 7.954 1.00 96.75 92 PRO A N 1
ATOM 684 C CA . PRO A 1 92 ? -8.091 7.695 9.398 1.00 96.75 92 PRO A CA 1
ATOM 685 C C . PRO A 1 92 ? -6.916 7.050 10.132 1.00 96.75 92 PRO A C 1
ATOM 687 O O . PRO A 1 92 ? -6.259 6.170 9.581 1.00 96.75 92 PRO 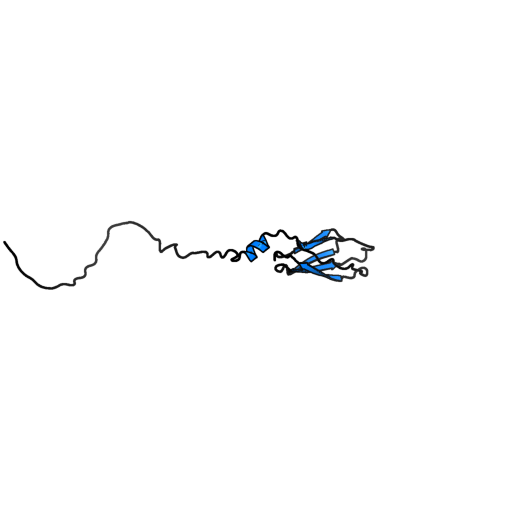A O 1
ATOM 690 N N . ALA A 1 93 ? -6.645 7.443 11.379 1.00 96.69 93 ALA A N 1
ATOM 691 C CA . ALA A 1 93 ? -5.476 6.967 12.136 1.00 96.69 93 ALA A CA 1
ATOM 692 C C . ALA A 1 93 ? -5.395 5.432 12.252 1.00 96.69 93 ALA A C 1
ATOM 694 O O . ALA A 1 93 ? -4.304 4.872 12.270 1.00 96.69 93 ALA A O 1
ATOM 695 N N . TYR A 1 94 ? -6.544 4.758 12.245 1.00 96.56 94 TYR A N 1
ATOM 696 C CA . TYR A 1 94 ? -6.669 3.304 12.324 1.00 96.56 94 TYR A CA 1
ATOM 697 C C . TYR A 1 94 ? -6.454 2.552 10.996 1.00 96.56 94 TYR A C 1
ATOM 699 O O . TYR A 1 94 ? -6.632 1.337 10.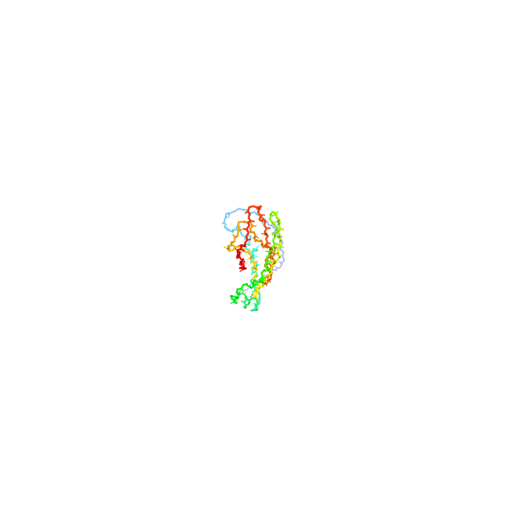945 1.00 96.56 94 TYR A O 1
ATOM 707 N N . MET A 1 95 ? -6.126 3.254 9.909 1.00 98.50 95 MET A N 1
ATOM 708 C CA . MET A 1 95 ? -5.770 2.652 8.623 1.00 98.50 95 MET A CA 1
ATOM 709 C C . MET A 1 95 ? -4.253 2.537 8.495 1.00 98.50 95 MET A C 1
ATOM 711 O O . MET A 1 95 ? -3.558 3.561 8.520 1.00 98.50 95 MET A O 1
ATOM 715 N N . THR A 1 96 ? -3.760 1.324 8.260 1.00 98.75 96 THR A N 1
ATOM 716 C CA . THR A 1 96 ? -2.360 1.033 7.929 1.00 98.75 96 THR A CA 1
ATOM 717 C C . THR A 1 96 ? -2.261 0.386 6.548 1.00 98.75 96 THR A C 1
ATOM 719 O O . THR A 1 96 ? -3.179 -0.290 6.089 1.00 98.75 96 THR A O 1
ATOM 722 N N . VAL A 1 97 ? -1.158 0.650 5.845 1.00 98.88 97 VAL A N 1
ATOM 723 C CA . VAL A 1 97 ? -0.864 0.084 4.522 1.00 98.88 97 VAL A CA 1
ATOM 724 C C . VAL A 1 97 ? 0.529 -0.512 4.575 1.00 98.88 97 VAL A C 1
ATOM 726 O O . VAL A 1 97 ? 1.467 0.169 4.990 1.00 98.88 97 VAL A O 1
ATOM 729 N N . THR A 1 98 ? 0.653 -1.759 4.141 1.00 98.88 98 THR A N 1
ATOM 730 C CA . THR A 1 98 ? 1.899 -2.523 4.188 1.00 98.88 98 THR A CA 1
ATOM 731 C C . THR A 1 98 ? 2.184 -3.129 2.822 1.00 98.88 98 THR A C 1
ATOM 733 O O . THR A 1 98 ? 1.289 -3.668 2.172 1.00 98.88 98 THR A O 1
ATOM 736 N N . THR A 1 99 ? 3.444 -3.078 2.399 1.00 98.81 99 THR A N 1
ATOM 737 C CA . THR A 1 99 ? 3.919 -3.850 1.243 1.00 98.81 99 THR A CA 1
ATOM 738 C C . THR A 1 99 ? 4.264 -5.258 1.712 1.00 98.81 99 THR A C 1
ATOM 740 O O . THR A 1 99 ? 5.042 -5.407 2.651 1.00 98.81 99 THR A O 1
ATOM 743 N N . LEU A 1 100 ? 3.675 -6.281 1.091 1.00 98.69 100 LEU A N 1
ATOM 744 C CA . LEU A 1 100 ? 3.938 -7.686 1.425 1.00 98.69 100 LEU A CA 1
ATOM 745 C C . LEU A 1 100 ? 4.982 -8.290 0.486 1.00 98.69 100 LEU A C 1
ATOM 747 O O . LEU A 1 100 ? 5.860 -9.026 0.928 1.00 98.69 100 LEU A O 1
ATOM 751 N N . ASN A 1 101 ? 4.905 -7.954 -0.799 1.00 98.44 101 ASN A N 1
ATOM 752 C CA . ASN A 1 101 ? 5.892 -8.314 -1.804 1.00 98.44 101 ASN A CA 1
ATOM 753 C C . ASN A 1 101 ? 5.990 -7.181 -2.829 1.00 98.44 101 ASN A C 1
ATOM 755 O O . ASN A 1 101 ? 4.984 -6.860 -3.454 1.00 98.44 101 ASN A O 1
ATOM 759 N N . ALA A 1 102 ? 7.178 -6.596 -2.990 1.00 97.69 102 ALA A N 1
ATOM 760 C CA . ALA A 1 102 ? 7.417 -5.532 -3.968 1.00 97.69 102 ALA A CA 1
ATOM 761 C C . ALA A 1 102 ? 7.608 -6.059 -5.404 1.00 97.69 102 ALA A C 1
ATOM 763 O O . ALA A 1 102 ? 7.385 -5.321 -6.357 1.00 97.69 102 ALA A O 1
ATOM 764 N N . GLY A 1 103 ? 7.982 -7.335 -5.547 1.00 95.56 103 GLY A N 1
ATOM 765 C CA . GLY A 1 103 ? 8.174 -8.040 -6.813 1.00 95.56 103 GLY A CA 1
ATOM 766 C C . GLY A 1 103 ? 9.080 -7.332 -7.821 1.00 95.56 103 GLY A C 1
ATOM 767 O O . GLY A 1 103 ? 10.004 -6.611 -7.451 1.00 95.56 103 GLY A O 1
ATOM 768 N N . SER A 1 104 ? 8.836 -7.611 -9.100 1.00 91.94 104 SER A N 1
ATOM 769 C CA . SER A 1 104 ? 9.508 -6.993 -10.250 1.00 91.94 104 SER A CA 1
ATOM 770 C C . SER A 1 104 ? 8.452 -6.790 -11.333 1.00 91.94 104 SER A C 1
ATOM 772 O O . SER A 1 104 ? 8.115 -7.733 -12.051 1.00 91.94 104 SER A O 1
ATOM 774 N N . GLY A 1 105 ? 7.810 -5.623 -11.342 1.00 92.88 105 GLY A N 1
ATOM 775 C CA . GLY A 1 105 ? 6.686 -5.308 -12.229 1.00 92.88 105 GLY A CA 1
ATOM 776 C C . GLY A 1 105 ? 5.312 -5.762 -11.730 1.00 92.88 105 GLY A C 1
ATOM 777 O O . GLY A 1 105 ? 4.284 -5.473 -12.336 1.00 92.88 105 GLY A O 1
ATOM 778 N N . SER A 1 106 ? 5.243 -6.479 -10.607 1.00 97.31 106 SER A N 1
ATOM 779 C CA . SER A 1 106 ? 3.978 -6.770 -9.928 1.00 97.31 106 SER A CA 1
ATOM 780 C C . SER A 1 106 ? 4.190 -6.937 -8.437 1.00 97.31 106 SER A C 1
ATOM 782 O O . SER A 1 106 ? 5.110 -7.632 -8.009 1.00 97.31 106 SER A O 1
ATOM 784 N N . ALA A 1 107 ? 3.308 -6.332 -7.647 1.00 98.56 107 ALA A N 1
ATOM 785 C CA . ALA A 1 107 ? 3.419 -6.308 -6.199 1.00 98.56 107 ALA A CA 1
ATOM 786 C C . ALA A 1 107 ? 2.103 -6.649 -5.507 1.00 98.56 107 ALA A C 1
ATOM 788 O O . ALA A 1 107 ? 1.006 -6.382 -6.013 1.00 98.56 107 ALA A O 1
ATOM 789 N N . THR A 1 108 ? 2.231 -7.191 -4.296 1.00 98.81 108 THR A N 1
ATOM 790 C CA . THR A 1 108 ? 1.118 -7.381 -3.368 1.00 98.81 108 THR A CA 1
ATOM 791 C C . THR A 1 108 ? 1.333 -6.590 -2.088 1.00 98.81 108 THR A C 1
ATOM 793 O O . THR A 1 108 ? 2.433 -6.491 -1.537 1.00 98.81 108 THR A O 1
ATOM 796 N N . GLY A 1 109 ? 0.244 -6.021 -1.593 1.00 98.81 109 GLY A N 1
ATOM 797 C CA . GLY A 1 109 ? 0.210 -5.290 -0.337 1.00 98.81 109 GLY A CA 1
ATOM 798 C C . GLY A 1 109 ? -1.011 -5.660 0.484 1.00 98.81 109 GLY A C 1
ATOM 799 O O . GLY A 1 109 ? -1.804 -6.532 0.123 1.00 98.81 109 GLY A O 1
ATOM 800 N N . ASN A 1 110 ? -1.176 -4.969 1.595 1.00 98.88 110 ASN A N 1
ATOM 801 C CA . ASN A 1 110 ? -2.350 -5.069 2.439 1.00 98.88 110 ASN A CA 1
ATOM 802 C C . ASN A 1 110 ? -2.726 -3.676 2.942 1.00 98.88 110 ASN A C 1
ATOM 804 O O . ASN A 1 110 ? -1.859 -2.888 3.323 1.00 98.88 110 ASN A O 1
ATOM 808 N N . VAL A 1 111 ? -4.024 -3.390 2.937 1.00 98.81 111 VAL A N 1
ATOM 809 C CA . VAL A 1 111 ? -4.610 -2.345 3.770 1.00 98.81 111 VAL A CA 1
ATOM 810 C C . VAL A 1 111 ? -5.321 -3.013 4.938 1.00 98.81 111 VAL A C 1
ATOM 812 O O . VAL A 1 111 ? -6.162 -3.893 4.738 1.00 98.81 111 VAL A O 1
ATOM 815 N N . HIS A 1 112 ? -4.990 -2.566 6.142 1.00 98.69 112 HIS A N 1
ATOM 816 C CA . HIS A 1 112 ? -5.593 -3.020 7.384 1.00 98.69 112 HIS A CA 1
ATOM 817 C C . HIS A 1 112 ? -6.347 -1.862 8.037 1.00 98.69 112 HIS A C 1
ATOM 819 O O . HIS A 1 112 ? -5.826 -0.748 8.161 1.00 98.69 112 HIS A O 1
ATOM 825 N N . LEU A 1 113 ? -7.587 -2.121 8.447 1.00 98.44 113 LEU A N 1
ATOM 826 C CA . LEU A 1 113 ? -8.437 -1.181 9.174 1.00 98.44 113 LEU A CA 1
ATOM 827 C C . LEU A 1 113 ? -8.732 -1.738 10.564 1.00 98.44 113 LEU A C 1
ATOM 829 O O . LEU A 1 113 ? -9.239 -2.853 10.673 1.00 98.44 113 LEU A O 1
ATOM 833 N N . ALA A 1 114 ? -8.480 -0.941 11.602 1.00 97.25 114 ALA A N 1
ATOM 834 C CA . ALA A 1 114 ? -8.762 -1.297 12.996 1.00 97.25 114 ALA A CA 1
ATOM 835 C C . ALA A 1 114 ? -9.434 -0.154 13.788 1.00 97.25 114 ALA A C 1
ATOM 837 O O . ALA A 1 114 ? -8.848 0.344 14.754 1.00 97.25 114 ALA A O 1
ATOM 838 N N . PRO A 1 115 ? -10.626 0.324 13.376 1.00 95.94 115 PRO A N 1
ATOM 839 C CA . PRO A 1 115 ? -11.334 1.394 14.079 1.00 95.94 115 PRO A CA 1
ATOM 840 C C . PRO A 1 115 ? -11.672 1.013 15.527 1.00 95.94 115 PRO A C 1
ATOM 842 O O . PRO A 1 115 ? -12.124 -0.101 15.809 1.00 95.94 115 PRO A O 1
ATOM 845 N N . ALA A 1 116 ? -11.523 1.960 16.448 1.00 94.88 116 ALA A N 1
ATOM 846 C CA . ALA A 1 116 ? -11.999 1.837 17.819 1.00 94.88 116 ALA A CA 1
ATOM 847 C C . ALA A 1 116 ? -13.529 1.992 17.898 1.00 94.88 116 ALA A C 1
ATOM 849 O O . ALA A 1 116 ? -14.201 2.338 16.930 1.00 94.88 116 ALA A O 1
ATOM 850 N N . LEU A 1 117 ? -14.105 1.773 19.085 1.00 93.31 117 LEU A N 1
ATOM 851 C CA . LEU A 1 117 ? -15.551 1.946 19.295 1.00 93.31 117 LEU A CA 1
ATOM 852 C C . LEU A 1 117 ? -16.030 3.391 19.075 1.00 93.31 117 LEU A C 1
ATOM 854 O O . LEU A 1 117 ? -17.178 3.612 18.704 1.00 93.31 117 LEU A O 1
ATOM 858 N N . ALA A 1 118 ? -15.152 4.369 19.311 1.00 93.31 118 ALA A N 1
ATOM 859 C CA . ALA A 1 118 ? -15.460 5.784 19.126 1.00 93.31 118 ALA A CA 1
ATOM 860 C C . ALA A 1 118 ? -15.394 6.229 17.654 1.00 93.31 118 ALA A C 1
ATOM 862 O O . ALA A 1 118 ? -15.981 7.255 17.309 1.00 93.31 118 ALA A O 1
ATOM 863 N N . ASP A 1 119 ? -14.717 5.462 16.796 1.00 92.38 119 ASP A N 1
ATOM 864 C CA . ASP A 1 119 ? -14.567 5.772 15.379 1.00 92.38 119 ASP A CA 1
ATOM 865 C C . ASP A 1 119 ? -15.854 5.383 14.640 1.00 92.38 119 ASP A C 1
ATOM 867 O O . ASP A 1 119 ? -16.180 4.206 14.468 1.00 92.38 119 ASP A O 1
ATOM 871 N N . GLN A 1 120 ? -16.629 6.389 14.234 1.00 86.75 120 GLN A N 1
ATOM 872 C CA . GLN A 1 120 ? -17.936 6.211 13.607 1.00 86.75 120 GLN A CA 1
ATOM 873 C C . GLN A 1 120 ? -18.063 7.084 12.361 1.00 86.75 120 GLN A C 1
ATOM 875 O O . GLN A 1 120 ? -17.525 8.183 12.303 1.00 86.75 120 GLN A O 1
ATOM 880 N N . GLY A 1 121 ? -18.856 6.622 11.395 1.00 90.88 121 GLY A N 1
ATOM 881 C CA . GLY A 1 121 ? -19.142 7.367 10.171 1.00 90.88 121 GLY A CA 1
ATOM 882 C C . GLY A 1 121 ? -18.415 6.816 8.948 1.00 90.88 121 GLY A C 1
ATOM 883 O O . GLY A 1 121 ? -17.957 5.675 8.936 1.00 90.88 121 GLY A O 1
ATOM 884 N N . THR A 1 122 ? -18.404 7.616 7.882 1.00 94.62 122 THR A N 1
ATOM 885 C CA . THR A 1 122 ? -17.732 7.286 6.620 1.00 94.62 122 THR A CA 1
ATOM 886 C C . THR A 1 122 ? -16.441 8.080 6.535 1.00 94.62 122 THR A C 1
ATOM 888 O O . THR A 1 122 ? -16.481 9.305 6.572 1.00 94.62 122 THR A O 1
ATOM 891 N N . GLU A 1 123 ? -15.325 7.375 6.388 1.00 96.12 123 GLU A N 1
ATOM 892 C CA . GLU A 1 123 ? -13.999 7.960 6.211 1.00 96.12 123 GLU A CA 1
ATOM 893 C C . GLU A 1 123 ? -13.489 7.714 4.792 1.00 96.12 123 GLU A C 1
ATOM 895 O O . GLU A 1 123 ? -13.869 6.740 4.136 1.00 96.12 123 GLU A O 1
ATOM 900 N N . ILE A 1 124 ? -12.593 8.585 4.335 1.00 97.00 124 ILE A N 1
ATOM 901 C CA . ILE A 1 124 ? -11.875 8.424 3.069 1.00 97.00 124 ILE A CA 1
ATOM 902 C C . ILE A 1 124 ? -10.387 8.220 3.340 1.00 97.00 124 ILE A C 1
ATOM 904 O O . ILE A 1 124 ? -9.804 8.852 4.220 1.00 97.00 124 ILE A O 1
ATOM 908 N N . GLY A 1 125 ? -9.763 7.333 2.573 1.00 97.25 125 GLY A N 1
ATOM 909 C CA . GLY A 1 125 ? -8.338 7.042 2.663 1.00 97.25 125 GLY A CA 1
ATOM 910 C C . GLY A 1 125 ? -7.711 6.973 1.282 1.00 97.25 125 GLY A C 1
ATOM 911 O O . GLY A 1 125 ? -8.365 6.595 0.310 1.00 97.25 125 GLY A O 1
ATOM 912 N N . GLY A 1 126 ? -6.441 7.349 1.209 1.00 97.69 126 GLY A N 1
ATOM 913 C CA . GLY A 1 126 ? -5.645 7.301 -0.006 1.00 97.69 126 GLY A CA 1
ATOM 914 C C . GLY A 1 126 ? -4.505 6.305 0.129 1.00 97.69 126 GLY A C 1
ATOM 915 O O . GLY A 1 126 ? -3.817 6.261 1.153 1.00 97.69 126 GLY A O 1
ATOM 916 N N . ILE A 1 127 ? -4.293 5.524 -0.925 1.00 98.69 127 ILE A N 1
ATOM 917 C CA . ILE A 1 127 ? -3.175 4.592 -1.068 1.00 98.69 127 ILE A CA 1
ATOM 918 C C . ILE A 1 127 ? -2.443 4.964 -2.352 1.00 98.69 127 ILE A C 1
ATOM 920 O O . ILE A 1 127 ? -3.091 5.205 -3.369 1.00 98.69 127 ILE A O 1
ATOM 924 N N . LYS A 1 128 ? -1.110 5.006 -2.304 1.00 97.88 128 LYS A N 1
ATOM 925 C CA . LYS A 1 128 ? -0.270 5.070 -3.503 1.00 97.88 128 LYS A CA 1
ATOM 926 C C . LYS A 1 128 ? 0.526 3.782 -3.676 1.00 97.88 128 LYS A C 1
ATOM 9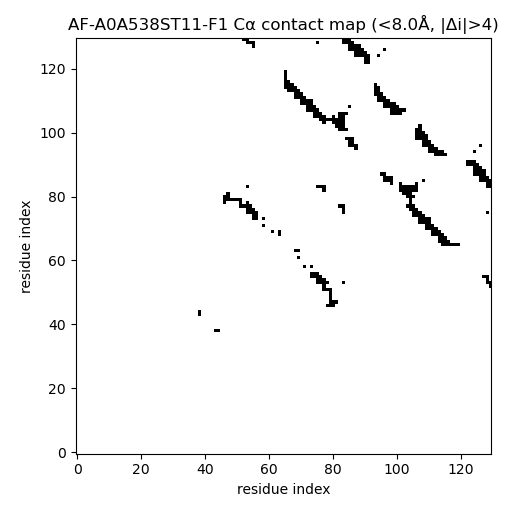28 O O . LYS A 1 128 ? 0.965 3.205 -2.679 1.00 97.88 128 LYS A O 1
ATOM 933 N N . ALA A 1 129 ? 0.702 3.392 -4.931 1.00 98.00 129 ALA A N 1
ATOM 934 C CA . ALA A 1 129 ? 1.760 2.508 -5.398 1.00 98.00 129 ALA A CA 1
ATOM 935 C C . ALA A 1 129 ? 2.854 3.395 -6.014 1.00 98.00 129 ALA A C 1
ATOM 937 O O . ALA A 1 129 ? 2.520 4.386 -6.670 1.00 98.00 129 ALA A O 1
ATOM 938 N N . SER A 1 130 ? 4.118 3.105 -5.727 1.00 95.38 130 SER A N 1
ATOM 939 C CA . SER A 1 130 ? 5.282 3.881 -6.177 1.00 95.38 130 SER A CA 1
ATOM 940 C C . SER A 1 130 ? 6.532 3.037 -6.233 1.00 95.38 130 SER A C 1
ATOM 942 O O . SER A 1 130 ? 6.579 2.100 -5.405 1.00 95.38 130 SER A O 1
#

Sequence (130 aa):
MYARIPVVLAFLFLFILAGAMHSEAALSAADRVHEVTLAQGPSERAQSVSDAAPVLIAPAPMRLRQGATADQTLFASDDDGDPIWFSKTFGPAYMTVTTLNAGSGSATGNVHLAPALADQGTEIGGIKAS

Organism: Eiseniibacteriota bacterium (NCBI:txid2212470)

Nearest PDB structures (foldseek):
  7sqc-assembly1_T2  TM=6.557E-01  e=1.216E-01  Chlamydomonas reinhardtii
  7sqc-assembly1_T0  TM=6.673E-01  e=1.636E-01  Chlamydomonas reinhardtii
  7sqc-assembly1_2A  TM=5.041E-01  e=1.080E-01  Chlamydomonas reinhardtii
  4pbw-assembly1_B  TM=5.873E-01  e=2.073E-01  Gallus gallus
  1ub6-assembly2_A  TM=4.158E-01  e=4.517E+00  Mus musculus

Solvent-accessible surface area (backbone atoms only — not comparable to full-atom values): 8496 Å² total; per-residue (Å²): 134,89,82,84,93,85,84,89,90,81,91,81,90,84,88,91,82,91,83,81,90,79,88,75,98,65,89,62,85,80,82,69,79,79,87,78,86,65,90,88,44,74,65,62,55,51,28,69,66,50,84,63,72,48,46,60,57,81,76,77,91,84,86,76,58,67,58,40,70,51,77,44,79,38,46,34,40,24,92,43,38,52,59,35,43,46,39,65,75,50,51,59,91,45,56,49,49,42,58,77,38,34,58,60,19,41,25,37,28,35,42,39,38,50,42,47,73,84,56,78,85,89,84,68,70,39,76,43,54,79

Secondary structure (DSSP, 8-state):
--------------------------S-TTS----------HHHHHHTT--PPPEEPPPPP----TT--EEEEEEEE-TT-----EEEEE--TTEEEEEEE--SSEEEEEEEE---TT--S----EEEE-

Radius of gyration: 37.07 Å; Cα contacts (8 Å, |Δi|>4): 190; chains: 1; bounding box: 117×42×57 Å

pLDDT: mean 77.51, std 24.57, range [29.98, 98.88]